Protein AF-A0A0L8L9D5-F1 (afdb_monomer)

InterPro domains:
  IPR015421 Pyridoxal phosphate-dependent transferase, major domain [G3DSA:3.40.640.10] (37-68)
  IPR015422 Pyridoxal phosphate-dependent transferase, small domain [G3DSA:3.90.1150.10] (10-36)
  IPR015424 Pyridoxal phosphate-dependent transferase [SSF53383] (3-68)
  IPR039429 Serine hydroxymethyltransferase-like domain [PF00464] (8-68)
  IPR049943 Serine hydroxymethyltransferase-like [PTHR11680] (4-68)

Foldseek 3Di:
DDPVPDDCCRNPVPVVVVVVVVVVVVVVDDDDPPPDDDDDPVVVVVVPDPVVVDDFPDDVVGTPDDPD

Organism: NCBI:txid67356

Structure (mmCIF, N/CA/C/O backbone):
data_AF-A0A0L8L9D5-F1
#
_entry.id   AF-A0A0L8L9D5-F1
#
loop_
_atom_site.group_PDB
_atom_site.id
_atom_site.type_symbol
_atom_site.label_atom_id
_atom_site.label_alt_id
_atom_site.label_comp_id
_atom_site.label_asym_id
_atom_site.label_entity_id
_atom_site.label_seq_id
_atom_site.pdbx_PDB_ins_code
_atom_site.Cartn_x
_atom_site.Cartn_y
_atom_site.Cartn_z
_atom_site.occupancy
_atom_site.B_iso_or_equiv
_atom_site.auth_seq_id
_atom_site.auth_comp_id
_atom_site.auth_asym_id
_atom_site.auth_atom_id
_atom_site.pdbx_PDB_model_num
ATOM 1 N N . MET A 1 1 ? 14.774 -15.003 16.077 1.00 58.12 1 MET A N 1
ATOM 2 C CA . MET A 1 1 ? 13.794 -14.789 14.990 1.00 58.12 1 MET A CA 1
ATOM 3 C C . MET A 1 1 ? 14.281 -13.619 14.152 1.00 58.12 1 MET A C 1
ATOM 5 O O . MET A 1 1 ? 14.812 -12.679 14.727 1.00 58.12 1 MET A O 1
ATOM 9 N N . SER A 1 2 ? 14.216 -13.718 12.823 1.00 80.69 2 SER A N 1
ATOM 10 C CA . SER A 1 2 ? 14.602 -12.621 11.923 1.00 80.69 2 SER A CA 1
ATOM 11 C C . SER A 1 2 ? 13.459 -11.614 11.853 1.00 80.69 2 SER A C 1
ATOM 13 O O . SER A 1 2 ? 12.342 -12.018 11.541 1.00 80.69 2 SER A O 1
ATOM 15 N N . VAL A 1 3 ? 13.750 -10.332 12.092 1.00 90.75 3 VAL A N 1
ATOM 16 C CA . VAL A 1 3 ? 12.787 -9.215 12.001 1.00 90.75 3 VAL A CA 1
ATOM 17 C C . VAL A 1 3 ? 12.040 -9.205 10.663 1.00 90.75 3 VAL A C 1
ATOM 19 O O . VAL A 1 3 ? 10.884 -8.810 10.607 1.00 90.75 3 VAL A O 1
ATOM 22 N N . LEU A 1 4 ? 12.669 -9.699 9.591 1.00 93.31 4 LEU A N 1
ATOM 23 C CA . LEU A 1 4 ? 12.119 -9.667 8.233 1.00 93.31 4 LEU A CA 1
ATOM 24 C C . LEU A 1 4 ? 10.834 -10.491 8.044 1.00 93.31 4 LEU A C 1
ATOM 26 O O . LEU A 1 4 ? 10.109 -10.241 7.089 1.00 93.31 4 LEU A O 1
ATOM 30 N N . ASN A 1 5 ? 10.564 -11.465 8.919 1.00 94.81 5 ASN A N 1
ATOM 31 C CA . ASN A 1 5 ? 9.382 -12.331 8.824 1.00 94.81 5 ASN A CA 1
ATOM 32 C C . ASN A 1 5 ? 8.431 -12.169 10.019 1.00 94.81 5 ASN A C 1
ATOM 34 O O . ASN A 1 5 ? 7.467 -12.925 10.131 1.00 94.81 5 ASN A O 1
ATOM 38 N N . THR A 1 6 ? 8.719 -11.242 10.934 1.00 96.44 6 THR A N 1
ATOM 39 C CA . THR A 1 6 ? 7.867 -10.995 12.097 1.00 96.44 6 THR A CA 1
ATOM 40 C C . THR A 1 6 ? 6.629 -10.203 11.657 1.00 96.44 6 THR A C 1
ATOM 42 O O . THR A 1 6 ? 6.787 -9.154 11.030 1.00 96.44 6 THR A O 1
ATOM 45 N N . PRO A 1 7 ? 5.403 -10.664 11.962 1.00 96.50 7 PRO A N 1
ATOM 46 C CA . PRO A 1 7 ? 4.185 -9.909 11.679 1.00 96.50 7 PRO A CA 1
ATOM 47 C C . PRO A 1 7 ? 4.185 -8.535 12.360 1.00 96.50 7 PRO A C 1
ATOM 49 O O . PRO A 1 7 ? 4.699 -8.392 13.468 1.00 96.50 7 PRO A O 1
ATOM 52 N N . LEU A 1 8 ? 3.542 -7.537 11.743 1.00 96.62 8 LEU A N 1
ATOM 53 C CA . LEU A 1 8 ? 3.501 -6.168 12.278 1.00 96.62 8 LEU A CA 1
ATOM 54 C C . LEU A 1 8 ? 2.968 -6.112 13.717 1.00 96.62 8 LEU A C 1
ATOM 56 O O . LEU A 1 8 ? 3.561 -5.441 14.545 1.00 96.62 8 LEU A O 1
ATOM 60 N N . HIS A 1 9 ? 1.909 -6.859 14.038 1.00 96.94 9 HIS A N 1
ATOM 61 C CA . HIS A 1 9 ? 1.320 -6.863 15.383 1.00 96.94 9 HIS A CA 1
ATOM 62 C C . HIS A 1 9 ? 2.245 -7.438 16.471 1.00 96.94 9 HIS A C 1
ATOM 64 O O . HIS A 1 9 ? 2.056 -7.138 17.645 1.00 96.94 9 HIS A O 1
ATOM 70 N N . GLU A 1 10 ? 3.229 -8.264 16.100 1.00 97.12 10 GLU A N 1
ATOM 71 C CA . GLU A 1 10 ? 4.259 -8.757 17.023 1.00 97.12 10 GLU A CA 1
ATOM 72 C C . GLU A 1 10 ? 5.459 -7.807 17.084 1.00 97.12 10 GLU A C 1
ATOM 74 O O . GLU A 1 10 ? 6.020 -7.589 18.157 1.00 97.12 10 GLU A O 1
ATOM 79 N N . LEU A 1 11 ? 5.873 -7.267 15.932 1.00 97.31 11 LEU A N 1
ATOM 80 C CA . LEU A 1 11 ? 7.045 -6.401 15.821 1.00 97.31 11 LEU A CA 1
ATOM 81 C C . LEU A 1 11 ? 6.793 -5.009 16.414 1.00 97.31 11 LEU A C 1
ATOM 83 O O . LEU A 1 11 ? 7.657 -4.474 17.105 1.00 97.31 11 LEU A O 1
ATOM 87 N N . ASP A 1 12 ? 5.629 -4.439 16.111 1.00 97.94 12 ASP A N 1
ATOM 88 C CA . ASP A 1 12 ? 5.207 -3.092 16.481 1.00 97.94 12 ASP A CA 1
ATOM 89 C C . ASP A 1 12 ? 3.685 -3.057 16.761 1.00 97.94 12 ASP A C 1
ATOM 91 O O . ASP A 1 12 ? 2.872 -2.698 15.896 1.00 97.94 12 ASP A O 1
ATOM 95 N N . PRO A 1 13 ? 3.264 -3.474 17.971 1.00 98.31 13 PRO A N 1
ATOM 96 C CA . PRO A 1 13 ? 1.853 -3.511 18.349 1.00 98.31 13 PRO A CA 1
ATOM 97 C C . PRO A 1 13 ? 1.208 -2.120 18.435 1.00 98.31 13 PRO A C 1
ATOM 99 O O . PRO A 1 13 ? -0.010 -2.014 18.300 1.00 98.31 13 PRO A O 1
ATOM 102 N N . GLU A 1 14 ? 1.990 -1.056 18.651 1.00 98.62 14 GLU A N 1
ATOM 103 C CA . GLU A 1 14 ? 1.474 0.316 18.709 1.00 98.62 14 GLU A CA 1
ATOM 104 C C . GLU A 1 14 ? 1.025 0.780 17.319 1.00 98.62 14 GLU A C 1
ATOM 106 O O . GLU A 1 14 ? -0.100 1.259 17.156 1.00 98.62 14 GLU A O 1
ATOM 111 N N . ILE A 1 15 ? 1.855 0.554 16.295 1.00 98.50 15 ILE A N 1
ATOM 112 C CA . ILE A 1 15 ? 1.489 0.861 14.909 1.00 98.50 15 ILE A CA 1
ATOM 113 C C . ILE A 1 15 ? 0.345 -0.032 14.424 1.00 98.50 15 ILE A C 1
ATOM 115 O O . ILE A 1 15 ? -0.569 0.464 13.765 1.00 98.50 15 ILE A O 1
ATOM 119 N N . ALA A 1 16 ? 0.342 -1.323 14.770 1.00 98.62 16 ALA A N 1
ATOM 120 C CA . ALA A 1 16 ? -0.771 -2.209 14.428 1.00 98.62 16 ALA A CA 1
ATOM 121 C C . ALA A 1 16 ? -2.106 -1.697 15.004 1.00 98.62 16 ALA A C 1
ATOM 123 O O . ALA A 1 16 ? -3.091 -1.593 14.274 1.00 98.62 16 ALA A O 1
ATOM 124 N N . ALA A 1 17 ? -2.117 -1.283 16.276 1.00 98.69 17 ALA A N 1
ATOM 125 C CA . ALA A 1 17 ? -3.301 -0.712 16.912 1.00 98.69 17 ALA A CA 1
ATOM 126 C C . ALA A 1 17 ? -3.757 0.601 16.250 1.00 98.69 17 ALA A C 1
ATOM 128 O O . ALA A 1 17 ? -4.958 0.845 16.129 1.00 98.69 17 ALA A O 1
ATOM 129 N N . ALA A 1 18 ? -2.821 1.439 15.792 1.00 98.81 18 ALA A N 1
ATOM 130 C CA . ALA A 1 18 ? -3.148 2.662 15.063 1.00 98.81 18 ALA A CA 1
ATOM 131 C C . ALA A 1 18 ? -3.810 2.374 13.702 1.00 98.81 18 ALA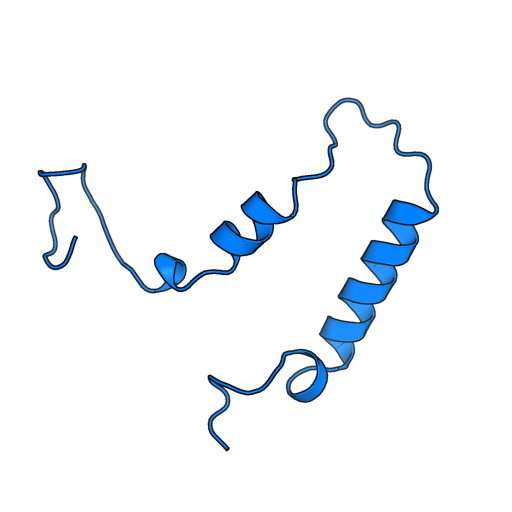 A C 1
ATOM 133 O O . ALA A 1 18 ? -4.768 3.054 13.331 1.00 98.81 18 ALA A O 1
ATOM 134 N N . VAL A 1 19 ? -3.345 1.347 12.979 1.00 98.50 19 VAL A N 1
ATOM 135 C CA . VAL A 1 19 ? -3.969 0.900 11.721 1.00 98.50 19 VAL A CA 1
ATOM 136 C C . VAL A 1 19 ? -5.391 0.395 11.972 1.00 98.50 19 VAL A C 1
ATOM 138 O O . VAL A 1 19 ? -6.314 0.813 11.274 1.00 98.50 19 VAL A O 1
ATOM 141 N N . ASP A 1 20 ? -5.593 -0.438 12.995 1.00 98.56 20 ASP A N 1
ATOM 142 C CA .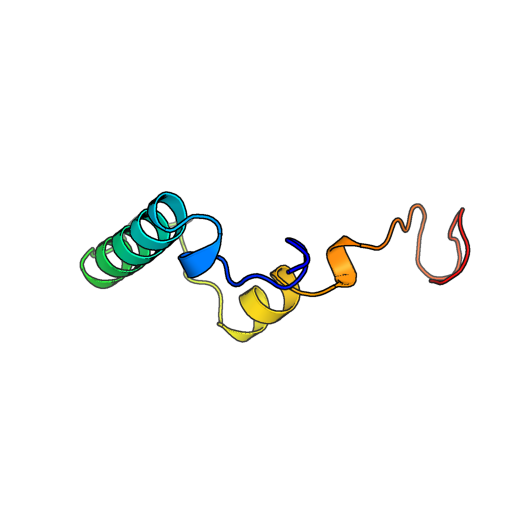 ASP A 1 20 ? -6.920 -0.956 13.349 1.00 98.56 20 ASP A CA 1
ATOM 143 C C . ASP A 1 20 ? -7.891 0.167 13.753 1.00 98.56 20 ASP A C 1
ATOM 145 O O . ASP A 1 20 ? -9.064 0.164 13.363 1.00 98.56 20 ASP A O 1
ATOM 149 N N . ALA A 1 21 ? -7.403 1.163 14.498 1.00 98.75 21 ALA A N 1
ATOM 150 C CA . ALA A 1 21 ? -8.183 2.340 14.865 1.00 98.75 21 ALA A CA 1
ATOM 151 C C . ALA A 1 21 ? -8.605 3.162 13.635 1.00 98.75 21 ALA A C 1
ATOM 153 O O . ALA A 1 21 ? -9.745 3.625 13.568 1.00 98.75 21 ALA A O 1
ATOM 154 N N . GLU A 1 22 ? -7.729 3.308 12.638 1.00 98.69 22 GLU A N 1
ATOM 155 C CA . GLU A 1 22 ? -8.058 4.011 11.395 1.00 98.69 22 GLU A CA 1
ATOM 156 C C . GLU A 1 22 ? -9.078 3.239 10.550 1.00 98.69 22 GLU A C 1
ATOM 158 O O . GLU A 1 22 ? -10.009 3.843 10.015 1.00 98.69 22 GLU A O 1
ATOM 163 N N . VAL A 1 23 ? -8.984 1.906 10.492 1.00 98.25 23 VAL A N 1
ATOM 164 C CA . VAL A 1 23 ? -10.013 1.070 9.850 1.00 98.25 23 VAL A CA 1
ATOM 165 C C . VAL A 1 23 ? -11.377 1.311 10.500 1.00 98.25 23 VAL A C 1
ATOM 167 O O . VAL A 1 23 ? -12.360 1.544 9.793 1.00 98.25 23 VAL A O 1
ATOM 170 N N . GLN A 1 24 ? -11.450 1.326 11.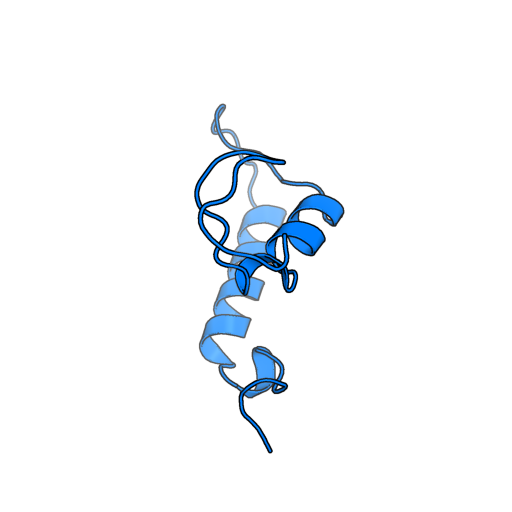836 1.00 98.62 24 GLN A N 1
ATOM 171 C CA . GLN A 1 24 ? -12.702 1.638 12.530 1.00 98.62 24 GLN A CA 1
ATOM 172 C C . GLN A 1 24 ? -13.189 3.061 12.244 1.00 98.62 24 GLN A C 1
ATOM 174 O O . GLN A 1 24 ? -14.386 3.258 12.012 1.00 98.62 24 GLN A O 1
ATOM 179 N N . ARG A 1 25 ? -12.294 4.057 12.229 1.00 98.69 25 ARG A N 1
ATOM 180 C CA . ARG A 1 25 ? -12.653 5.446 11.914 1.00 98.69 25 ARG A CA 1
ATOM 181 C C . ARG A 1 25 ? -13.278 5.541 10.524 1.00 98.69 25 ARG A C 1
ATOM 183 O O . ARG A 1 25 ? -14.355 6.115 10.391 1.00 98.69 25 ARG A O 1
ATOM 190 N N . GLN A 1 26 ? -12.651 4.940 9.515 1.00 98.50 26 GLN A N 1
ATOM 191 C CA . GLN A 1 26 ? -13.156 4.931 8.141 1.00 98.50 26 GLN A CA 1
ATOM 192 C C . GLN A 1 26 ? -14.505 4.211 8.023 1.00 98.50 26 GLN A C 1
ATOM 194 O O . GLN A 1 26 ? -15.405 4.708 7.356 1.00 98.50 26 GLN A O 1
ATOM 199 N N . GLN A 1 27 ? -14.687 3.079 8.708 1.00 97.88 27 GLN A N 1
ATOM 200 C CA . GLN A 1 27 ? -15.946 2.319 8.675 1.00 97.88 27 GLN A CA 1
ATOM 201 C C . GLN A 1 27 ? -17.108 3.012 9.398 1.00 97.88 27 GLN A C 1
ATOM 203 O O . GLN A 1 27 ? -18.269 2.770 9.069 1.00 97.88 27 GLN A O 1
ATOM 208 N N . SER A 1 28 ? -16.810 3.842 10.398 1.00 98.19 28 SER A N 1
ATOM 209 C CA . SER A 1 28 ? -17.809 4.530 11.225 1.00 98.19 28 SER A CA 1
ATOM 210 C C . SER A 1 28 ? -18.076 5.979 10.807 1.00 98.19 28 SER A C 1
ATOM 212 O O . SER A 1 28 ? -18.969 6.618 11.366 1.00 98.19 28 SER A O 1
ATOM 214 N N . THR A 1 29 ? -17.343 6.496 9.818 1.00 98.00 29 THR A N 1
ATOM 215 C CA . THR A 1 29 ? -17.468 7.876 9.334 1.00 98.00 29 THR A CA 1
ATOM 216 C C . THR A 1 29 ? -18.130 7.907 7.960 1.00 98.00 29 THR A C 1
ATOM 218 O O . THR A 1 29 ? -17.762 7.159 7.059 1.00 98.00 29 THR A O 1
ATOM 221 N N . LEU A 1 30 ? -19.093 8.813 7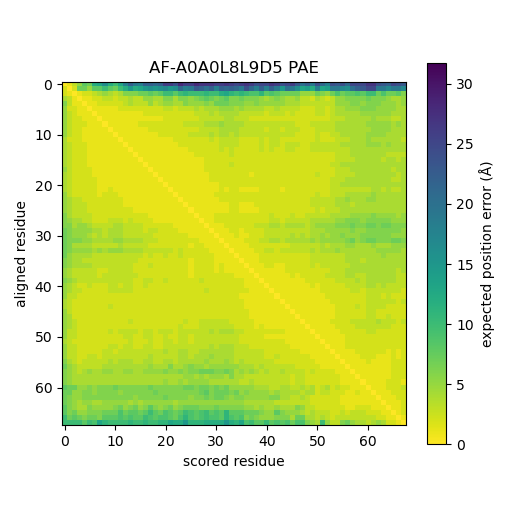.775 1.00 97.62 30 LEU A N 1
ATOM 222 C CA . LEU A 1 30 ? -19.589 9.149 6.443 1.00 97.62 30 LEU A CA 1
ATOM 223 C C . LEU A 1 30 ? -18.574 10.067 5.758 1.00 97.62 30 LEU A C 1
ATOM 225 O O . LEU A 1 30 ? -18.527 11.261 6.057 1.00 97.62 30 LEU A O 1
ATOM 229 N N . GLU A 1 31 ? -17.776 9.507 4.854 1.00 97.56 31 GLU A N 1
ATOM 230 C CA . GLU A 1 31 ? -16.790 10.280 4.105 1.00 97.56 31 GLU A CA 1
ATOM 231 C C . GLU A 1 31 ? -17.454 11.033 2.944 1.00 97.56 31 GLU A C 1
ATOM 233 O O . GLU A 1 31 ? -18.135 10.442 2.104 1.00 97.56 31 GLU A O 1
ATOM 238 N N . MET A 1 32 ? -17.285 12.356 2.927 1.00 97.81 32 MET A N 1
ATOM 239 C CA . MET A 1 32 ? -17.946 13.275 1.985 1.00 97.81 32 MET A CA 1
ATOM 240 C C . MET A 1 32 ? -16.941 14.132 1.209 1.00 97.81 32 MET A C 1
ATOM 242 O O . MET A 1 32 ? -17.335 14.986 0.409 1.00 97.81 32 MET A O 1
ATOM 246 N N . ILE A 1 33 ? -15.642 13.930 1.434 1.00 98.31 33 ILE A N 1
ATOM 247 C CA . ILE A 1 33 ? -14.591 14.598 0.679 1.00 98.31 33 ILE A CA 1
ATOM 248 C C . ILE A 1 33 ? -14.562 14.013 -0.737 1.00 98.31 33 ILE A C 1
ATOM 250 O O . ILE A 1 33 ? -14.212 12.859 -0.953 1.00 98.31 33 ILE A O 1
ATOM 254 N N . ALA A 1 34 ? -14.901 14.837 -1.732 1.00 97.94 34 ALA A N 1
ATOM 255 C CA . ALA A 1 34 ? -15.092 14.402 -3.121 1.00 97.94 34 ALA A CA 1
ATOM 256 C C . ALA A 1 34 ? -13.855 13.764 -3.787 1.00 97.94 34 ALA A C 1
ATOM 258 O O . ALA A 1 34 ? -13.982 13.109 -4.819 1.00 97.94 34 ALA A O 1
ATOM 259 N N . SER A 1 35 ? -12.661 13.994 -3.242 1.00 98.06 35 SER A N 1
ATOM 260 C CA . SER A 1 35 ? -11.403 13.433 -3.739 1.00 98.06 35 SER A CA 1
ATOM 261 C C . SER A 1 35 ? -10.965 12.154 -3.027 1.00 98.06 35 SER A C 1
ATOM 263 O O . SER A 1 35 ? -9.999 11.536 -3.472 1.00 98.06 35 SER A O 1
ATOM 265 N N . GLU A 1 36 ? -11.611 11.776 -1.923 1.00 98.38 36 GLU A N 1
ATOM 266 C CA . GLU A 1 36 ? -11.274 10.558 -1.184 1.00 98.38 36 GLU A CA 1
ATOM 267 C C . GLU A 1 36 ? -12.026 9.341 -1.725 1.00 98.38 36 GLU A C 1
ATOM 269 O O . GLU A 1 36 ? -13.079 9.451 -2.357 1.00 98.38 36 GLU A O 1
ATOM 274 N N . ASN A 1 37 ? -11.434 8.159 -1.539 1.00 98.00 37 ASN A N 1
ATOM 275 C CA . ASN A 1 37 ? -11.979 6.897 -2.025 1.00 98.00 37 ASN A CA 1
ATOM 276 C C . ASN A 1 37 ? -11.374 5.706 -1.263 1.00 98.00 37 ASN A C 1
ATOM 278 O O . ASN A 1 37 ? -10.330 5.833 -0.625 1.00 98.00 37 ASN A O 1
ATOM 282 N N . PHE A 1 38 ? -11.980 4.528 -1.404 1.00 97.81 38 PHE A N 1
ATOM 283 C CA . PHE A 1 38 ? -11.492 3.276 -0.832 1.00 97.81 38 PHE A CA 1
ATOM 284 C C . PHE A 1 38 ? -10.917 2.373 -1.926 1.00 97.81 38 PHE A C 1
ATOM 286 O O . PHE A 1 38 ? -11.612 1.980 -2.866 1.00 97.81 38 PHE A O 1
ATOM 293 N N . ALA A 1 39 ? -9.634 2.027 -1.812 1.00 97.88 39 ALA A N 1
ATOM 294 C CA . ALA A 1 39 ? -8.994 1.110 -2.747 1.00 97.88 39 ALA A CA 1
ATOM 295 C C . ALA A 1 39 ? -9.501 -0.336 -2.543 1.00 97.88 39 ALA A C 1
ATOM 297 O O . ALA A 1 39 ? -9.667 -0.771 -1.401 1.00 97.88 39 ALA A O 1
ATOM 298 N N . PRO A 1 40 ? -9.704 -1.127 -3.616 1.00 98.25 40 PRO A N 1
ATOM 299 C CA . PRO A 1 40 ? -10.006 -2.551 -3.488 1.00 98.25 40 PRO A CA 1
ATOM 300 C C . PRO A 1 40 ? -8.886 -3.319 -2.772 1.00 98.25 40 PRO A C 1
ATOM 302 O O . PRO A 1 40 ? -7.708 -3.005 -2.949 1.00 98.25 40 PRO A O 1
ATOM 305 N N . LEU A 1 41 ? -9.235 -4.396 -2.058 1.00 97.88 41 LEU A N 1
ATOM 306 C CA . LEU A 1 41 ? -8.261 -5.250 -1.359 1.00 97.88 41 LEU A CA 1
ATOM 307 C C . LEU A 1 41 ? -7.131 -5.735 -2.280 1.00 97.88 41 LEU A C 1
ATOM 309 O O . LEU A 1 41 ? -5.965 -5.633 -1.916 1.00 97.88 41 LEU A O 1
ATOM 313 N N . ALA A 1 42 ? -7.462 -6.149 -3.506 1.00 98.50 42 ALA A N 1
ATOM 314 C CA . ALA A 1 42 ? -6.480 -6.606 -4.492 1.00 98.50 42 ALA A CA 1
ATOM 315 C C . ALA A 1 42 ? -5.411 -5.545 -4.837 1.00 98.50 42 ALA A C 1
ATOM 317 O O . ALA A 1 42 ? -4.272 -5.886 -5.152 1.00 98.50 42 ALA A O 1
ATOM 318 N N . VAL A 1 43 ? -5.748 -4.250 -4.764 1.00 98.62 43 VAL A N 1
ATOM 319 C CA . VAL A 1 43 ? -4.776 -3.163 -4.973 1.00 98.62 43 VAL A CA 1
ATOM 320 C C . VAL A 1 43 ? -3.825 -3.063 -3.780 1.00 98.62 43 VAL A C 1
ATOM 322 O O . VAL A 1 43 ? -2.618 -2.927 -3.972 1.00 98.62 43 VAL A O 1
ATOM 325 N N . MET A 1 44 ? -4.344 -3.185 -2.555 1.00 98.25 44 MET A N 1
ATOM 326 C CA . MET A 1 44 ? -3.529 -3.166 -1.334 1.00 98.25 44 MET A CA 1
ATOM 327 C C . MET A 1 44 ? -2.608 -4.392 -1.234 1.00 98.25 44 MET A C 1
ATOM 329 O O . MET A 1 44 ? -1.451 -4.247 -0.844 1.00 98.25 44 MET A O 1
ATOM 333 N N . GLU A 1 45 ? -3.071 -5.573 -1.660 1.00 98.44 45 GLU A N 1
ATOM 334 C CA . GLU A 1 45 ? -2.243 -6.785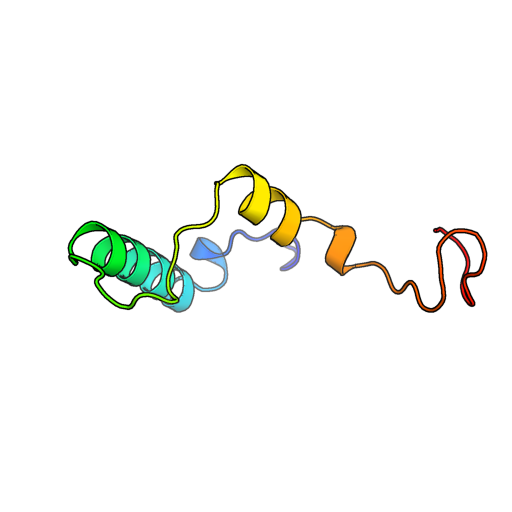 -1.766 1.00 98.44 45 GLU A CA 1
ATOM 335 C C . GLU A 1 45 ? -1.043 -6.570 -2.702 1.00 98.44 45 GLU A C 1
ATOM 337 O O . GLU A 1 45 ? 0.091 -6.903 -2.354 1.00 98.44 45 GLU A O 1
ATOM 342 N N . ALA A 1 46 ? -1.264 -5.960 -3.872 1.00 98.50 46 ALA A N 1
ATOM 343 C CA . ALA A 1 46 ? -0.185 -5.626 -4.799 1.00 98.50 46 ALA A CA 1
ATOM 344 C C . ALA A 1 46 ? 0.771 -4.566 -4.218 1.00 98.50 46 ALA A C 1
ATOM 346 O O . ALA A 1 46 ? 1.991 -4.704 -4.350 1.00 98.50 46 ALA A O 1
ATOM 347 N N . GLN A 1 47 ? 0.233 -3.538 -3.549 1.00 98.56 47 GLN A N 1
ATOM 348 C CA . GLN A 1 47 ? 1.011 -2.467 -2.915 1.00 98.56 47 GLN A CA 1
ATOM 349 C C . GLN A 1 47 ? 1.947 -2.994 -1.815 1.00 98.56 47 GLN A C 1
ATOM 351 O O . GLN A 1 47 ? 3.079 -2.532 -1.709 1.00 98.56 47 GLN A O 1
ATOM 356 N N . GLY A 1 48 ? 1.499 -3.976 -1.026 1.00 97.56 48 GLY A N 1
ATOM 357 C CA . GLY A 1 48 ? 2.283 -4.617 0.037 1.00 97.56 48 GLY A CA 1
ATOM 358 C C . GLY A 1 48 ? 3.197 -5.758 -0.426 1.00 97.56 48 GLY A C 1
ATOM 359 O O . GLY A 1 48 ? 3.749 -6.476 0.406 1.00 97.56 48 GLY A O 1
ATOM 360 N N . SER A 1 49 ? 3.336 -5.979 -1.735 1.00 98.44 49 SER A N 1
ATOM 361 C CA . SER A 1 49 ? 4.072 -7.124 -2.275 1.00 98.44 49 SER A CA 1
ATOM 362 C C . SER A 1 49 ? 5.593 -6.917 -2.316 1.00 98.44 49 SER A C 1
ATOM 364 O O . SER A 1 49 ? 6.126 -5.814 -2.186 1.00 98.44 49 SER A O 1
ATOM 366 N N . VAL A 1 50 ? 6.315 -8.002 -2.611 1.00 97.56 50 VAL A N 1
ATOM 367 C CA . VAL A 1 50 ? 7.780 -8.011 -2.773 1.00 97.56 50 VAL A CA 1
ATOM 368 C C . VAL A 1 50 ? 8.298 -7.136 -3.924 1.00 97.56 50 VAL A C 1
ATOM 370 O O . VAL A 1 50 ? 9.512 -6.981 -4.058 1.00 97.56 50 VAL A O 1
ATOM 373 N N . LEU A 1 51 ? 7.423 -6.545 -4.749 1.00 97.94 51 LEU A N 1
ATOM 374 C CA . LEU A 1 51 ? 7.819 -5.617 -5.815 1.00 97.94 51 LEU A CA 1
ATOM 375 C C . LEU A 1 51 ? 8.593 -4.404 -5.279 1.00 97.94 51 LEU A C 1
ATOM 377 O O . LEU A 1 51 ? 9.471 -3.899 -5.975 1.00 97.94 51 LEU A O 1
ATOM 381 N N . THR A 1 52 ? 8.343 -4.000 -4.029 1.00 97.81 52 THR A N 1
ATOM 382 C CA . THR A 1 52 ? 9.086 -2.926 -3.342 1.00 97.81 52 THR 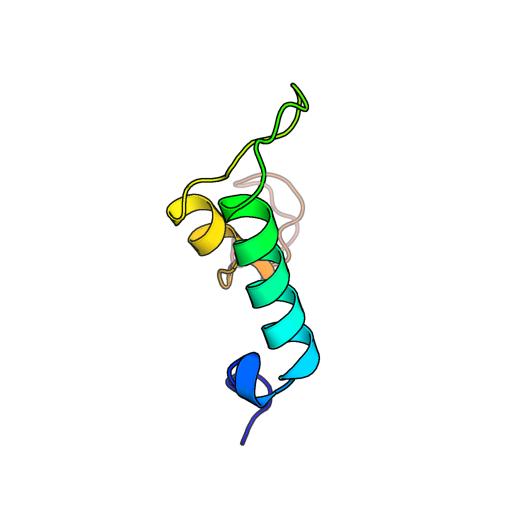A CA 1
ATOM 383 C C . THR A 1 52 ? 10.599 -3.181 -3.270 1.00 97.81 52 THR A C 1
ATOM 385 O O . THR A 1 52 ? 11.402 -2.253 -3.238 1.00 97.81 52 THR A O 1
ATOM 388 N N . ASN A 1 53 ? 11.021 -4.448 -3.328 1.00 97.25 53 ASN A N 1
ATOM 389 C CA . ASN A 1 53 ? 12.431 -4.818 -3.241 1.00 97.25 53 ASN A CA 1
ATOM 390 C C . ASN A 1 53 ? 13.221 -4.469 -4.513 1.00 97.25 53 ASN A C 1
ATOM 392 O O . ASN A 1 53 ? 14.454 -4.513 -4.498 1.00 97.25 53 ASN A O 1
ATOM 396 N N . LYS A 1 54 ? 12.548 -4.202 -5.645 1.00 97.50 54 LYS A N 1
ATOM 397 C CA . LYS A 1 54 ? 13.215 -4.114 -6.946 1.00 97.50 54 LYS A CA 1
ATOM 398 C C . LYS A 1 54 ? 13.514 -2.679 -7.361 1.00 97.50 54 LYS A C 1
ATOM 400 O O . LYS A 1 54 ? 12.626 -1.900 -7.685 1.00 97.50 5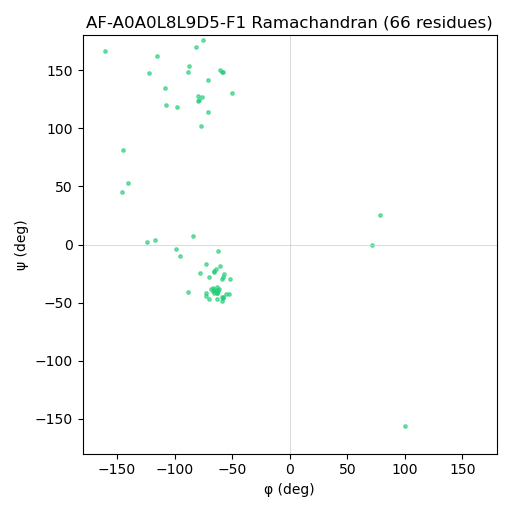4 LYS A O 1
ATOM 405 N N . TYR A 1 55 ? 14.802 -2.392 -7.523 1.00 97.25 55 TYR A N 1
ATOM 406 C CA . TYR A 1 55 ? 15.268 -1.221 -8.261 1.00 97.25 55 TYR A CA 1
ATOM 407 C C . TYR A 1 55 ? 15.183 -1.476 -9.778 1.00 97.25 55 TYR A C 1
ATOM 409 O O . TYR A 1 55 ? 15.717 -2.480 -10.274 1.00 97.25 55 TYR A O 1
ATOM 417 N N . ALA A 1 56 ? 14.486 -0.605 -10.517 1.00 97.56 56 ALA A N 1
ATOM 418 C CA . ALA A 1 56 ? 14.116 -0.842 -11.919 1.00 97.56 56 ALA A CA 1
ATOM 419 C C . ALA A 1 56 ? 14.110 0.430 -12.797 1.00 97.56 56 ALA A C 1
ATOM 421 O O . ALA A 1 56 ? 13.186 0.641 -13.579 1.00 97.56 56 ALA A O 1
ATOM 422 N N . GLU A 1 57 ? 15.128 1.286 -12.708 1.00 98.25 57 GLU A N 1
ATOM 423 C CA . GLU A 1 57 ? 15.218 2.503 -13.536 1.00 98.25 57 GLU A CA 1
ATOM 424 C C . GLU A 1 57 ? 15.213 2.230 -15.052 1.00 98.25 57 GLU A C 1
ATOM 426 O O . GLU A 1 57 ? 15.735 1.220 -15.537 1.00 98.25 57 GLU A O 1
ATOM 431 N N . GLY A 1 58 ? 14.645 3.175 -15.806 1.00 97.25 58 GLY A N 1
ATOM 432 C CA . GLY A 1 58 ? 14.445 3.092 -17.254 1.00 97.25 58 GLY A CA 1
ATOM 433 C C . GLY A 1 58 ? 13.016 2.688 -17.621 1.00 97.25 58 GLY A C 1
ATOM 434 O O . GLY A 1 58 ? 12.083 2.876 -16.841 1.00 97.25 58 GLY A O 1
ATOM 435 N N . TYR A 1 59 ? 12.846 2.114 -18.809 1.00 97.62 59 TYR A N 1
ATOM 436 C CA . TYR A 1 59 ? 11.558 1.610 -19.302 1.00 97.62 59 TYR A CA 1
ATOM 437 C C . TYR A 1 59 ? 11.603 0.084 -19.485 1.00 97.62 59 TYR A C 1
ATOM 439 O O . TYR A 1 59 ? 12.696 -0.485 -19.559 1.00 97.62 59 TYR A O 1
ATOM 447 N N . PRO A 1 60 ? 10.454 -0.615 -19.572 1.00 97.31 60 PRO A N 1
ATOM 448 C CA . PRO A 1 60 ? 10.426 -2.032 -19.940 1.00 97.31 60 PRO A CA 1
ATOM 449 C C . PRO A 1 60 ? 11.239 -2.305 -21.218 1.00 97.31 60 PRO A C 1
ATOM 451 O O . PRO A 1 60 ? 11.120 -1.579 -22.204 1.00 97.31 60 PRO A O 1
ATOM 454 N N . GLY A 1 61 ? 12.121 -3.308 -21.179 1.00 95.38 61 GLY A N 1
ATOM 455 C CA . GLY A 1 61 ? 13.053 -3.624 -22.274 1.00 95.38 61 GLY A CA 1
ATOM 456 C C . GLY A 1 61 ? 14.208 -2.627 -22.476 1.00 95.38 61 GLY A C 1
ATOM 457 O O . GLY A 1 61 ? 15.030 -2.822 -23.366 1.00 95.38 61 GLY A O 1
ATOM 458 N N . ARG A 1 62 ? 14.288 -1.559 -21.671 1.00 96.25 62 ARG A N 1
ATOM 459 C CA . ARG A 1 62 ? 15.327 -0.513 -21.706 1.00 96.25 62 ARG A CA 1
ATOM 460 C C . ARG A 1 62 ? 15.715 -0.099 -20.282 1.00 96.25 62 ARG A C 1
ATOM 462 O O . ARG A 1 62 ? 15.613 1.072 -19.914 1.00 96.25 62 ARG A O 1
ATOM 469 N N . ARG A 1 63 ? 16.071 -1.081 -19.454 1.00 97.44 63 ARG A N 1
ATOM 470 C CA . ARG A 1 63 ? 16.480 -0.868 -18.059 1.00 97.44 63 ARG A CA 1
ATOM 471 C C . ARG A 1 63 ? 17.980 -0.614 -17.975 1.00 97.44 63 ARG A C 1
ATOM 473 O O . ARG A 1 63 ? 18.743 -1.180 -18.753 1.00 97.44 63 ARG A O 1
ATOM 480 N N . TYR A 1 64 ? 18.396 0.185 -16.999 1.00 96.62 64 TYR A N 1
ATOM 481 C CA . TYR A 1 64 ? 19.821 0.385 -16.704 1.00 96.62 64 TYR A CA 1
ATOM 482 C C . TYR A 1 64 ? 20.430 -0.788 -15.920 1.00 96.62 64 TYR A C 1
ATOM 484 O O . TYR A 1 64 ? 21.630 -1.033 -16.007 1.00 96.62 64 TYR A O 1
ATOM 492 N N . TYR A 1 65 ? 19.595 -1.537 -15.191 1.00 96.31 65 TYR A N 1
ATOM 493 C CA . TYR A 1 65 ? 19.995 -2.674 -14.360 1.00 96.31 65 TYR A CA 1
ATOM 494 C C . TYR A 1 65 ? 19.260 -3.953 -14.776 1.00 96.31 65 TYR A C 1
ATOM 496 O O . TYR A 1 65 ? 18.103 -3.905 -15.194 1.00 96.31 65 TYR A O 1
ATOM 504 N N . GLY A 1 66 ? 19.927 -5.101 -14.629 1.00 93.75 66 GLY A N 1
ATOM 505 C CA . GLY A 1 66 ? 19.369 -6.416 -14.953 1.00 93.75 66 GLY A CA 1
ATOM 506 C C . GLY A 1 66 ? 18.351 -6.955 -13.935 1.00 93.75 66 GLY A C 1
ATOM 507 O O . GLY A 1 66 ? 18.102 -6.368 -12.874 1.00 93.75 66 GLY A O 1
ATOM 508 N N . GLY A 1 67 ? 17.779 -8.119 -14.263 1.00 92.38 67 GLY A N 1
ATOM 509 C CA . GLY A 1 67 ? 16.814 -8.834 -13.415 1.00 92.38 67 GLY A CA 1
ATOM 510 C C . GLY A 1 67 ? 15.391 -8.264 -13.444 1.00 92.38 67 GLY A C 1
ATOM 511 O O . GLY A 1 67 ? 14.675 -8.418 -12.459 1.00 92.38 67 GLY A O 1
ATOM 512 N N . CYS A 1 68 ? 15.022 -7.580 -14.532 1.00 86.06 68 CYS A N 1
ATOM 513 C CA . CYS A 1 68 ? 13.709 -6.990 -14.803 1.00 86.06 68 CYS A CA 1
ATOM 514 C C . CYS A 1 68 ? 13.245 -7.359 -16.212 1.00 86.06 68 CYS A C 1
ATOM 516 O O . CYS A 1 68 ? 14.128 -7.467 -17.094 1.00 86.06 68 CYS A O 1
#

pLDDT: mean 96.48, std 5.48, range [58.12, 98.81]

Nearest PDB structures (foldseek):
  7pzz-assembly1_C  TM=1.001E+00  e=4.808E-05  Arabidopsis th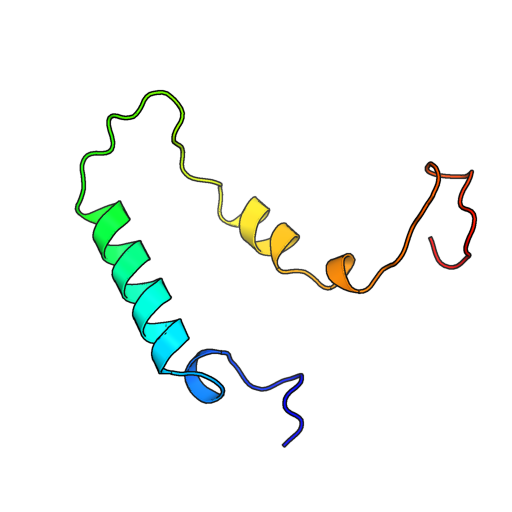aliana
  1rvu-assembly1_B  TM=9.844E-01  e=8.679E-05  Oryctolagus cuniculus
  1rvu-assembly1_A  TM=9.887E-01  e=1.083E-04  Oryctolagus cuniculus

Solvent-accessible surface area (backbone atoms only — not comparable to full-atom values): 4630 Å² total; per-residue (Å²): 134,64,74,93,75,53,53,57,63,78,74,39,47,67,60,40,51,52,53,55,51,49,53,50,50,60,76,74,46,90,85,78,60,89,87,66,85,83,81,57,68,72,57,53,55,60,72,75,36,78,69,80,76,60,83,71,58,70,47,94,101,50,51,83,56,82,97,122

Sequence (68 aa):
MSVLNTPLHELDPEIAAAVDAEVQRQQSTLEMIASENFAPLAVMEAQGSVLTNK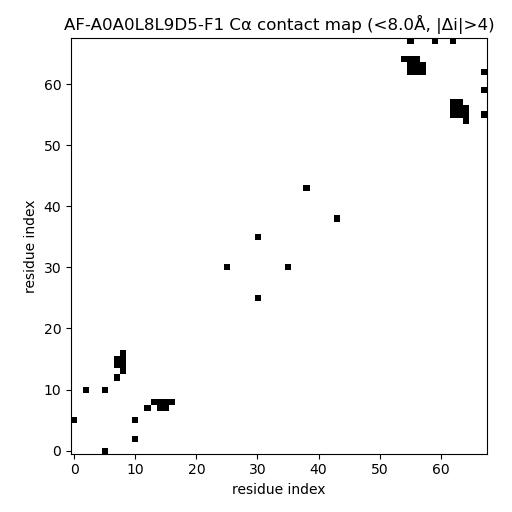YAEGYPGRRYYGGC

Radius of gyration: 17.61 Å; Cα contacts (8 Å, |Δi|>4): 25; chains: 1; bounding box: 40×29×41 Å

Mean predicted aligned error: 3.44 Å

Secondary structure (DSSP, 8-state):
--GGGS-HHHH-HHHHHHHHHHHHHHHHS----TT-----HHHHHHHTSGGGG----EETTEESSS--